Protein AF-A0A933YXY6-F1 (afdb_monomer_lite)

Structure (mmCIF, N/CA/C/O backbone):
data_AF-A0A933YXY6-F1
#
_entry.id   AF-A0A933YXY6-F1
#
loop_
_atom_site.group_PDB
_atom_site.id
_atom_site.type_symbol
_atom_site.label_atom_id
_atom_site.label_alt_id
_atom_site.label_comp_id
_atom_site.label_asym_id
_atom_site.label_entity_id
_atom_site.label_seq_id
_atom_site.pdbx_PDB_ins_code
_atom_site.Cartn_x
_atom_site.Cartn_y
_atom_site.Cartn_z
_atom_site.occupancy
_atom_site.B_iso_or_equiv
_atom_site.auth_seq_id
_atom_site.auth_comp_id
_atom_site.auth_asym_id
_atom_site.auth_atom_id
_atom_site.pdbx_PDB_model_num
ATOM 1 N N . MET A 1 1 ? 35.332 53.163 57.239 1.00 40.78 1 MET A N 1
ATOM 2 C CA . MET A 1 1 ? 33.990 53.492 57.761 1.00 40.78 1 MET A CA 1
ATOM 3 C C . MET A 1 1 ? 33.284 52.178 58.038 1.00 40.78 1 MET A C 1
ATOM 5 O O . MET A 1 1 ? 33.107 51.403 57.110 1.00 40.78 1 MET A O 1
ATOM 9 N N . ALA A 1 2 ? 33.041 51.879 59.313 1.00 44.25 2 ALA A N 1
AT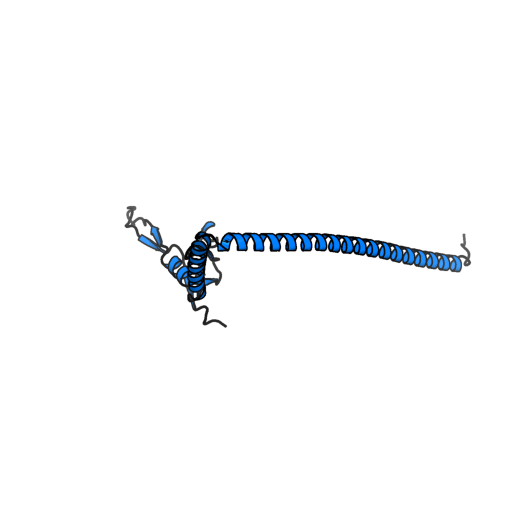OM 10 C CA . ALA A 1 2 ? 32.428 50.635 59.765 1.00 44.25 2 ALA A CA 1
ATOM 11 C C . ALA A 1 2 ? 30.901 50.745 59.665 1.00 44.25 2 ALA A C 1
ATOM 13 O O . ALA A 1 2 ? 30.329 51.664 60.248 1.00 44.25 2 ALA A O 1
ATOM 14 N N . THR A 1 3 ? 30.251 49.829 58.950 1.00 50.84 3 THR A N 1
ATOM 15 C CA . THR A 1 3 ? 28.818 49.571 59.126 1.00 50.84 3 THR A CA 1
ATOM 16 C C . THR A 1 3 ? 28.662 48.637 60.327 1.00 50.84 3 THR A C 1
ATOM 18 O O . THR A 1 3 ? 29.323 47.603 60.434 1.00 50.84 3 THR A O 1
ATOM 21 N N . THR A 1 4 ? 27.892 49.078 61.314 1.00 52.47 4 THR A N 1
ATOM 22 C CA . THR A 1 4 ? 27.710 48.434 62.618 1.00 52.47 4 THR A CA 1
ATOM 23 C C . THR A 1 4 ? 26.950 47.099 62.510 1.00 52.47 4 THR A C 1
ATOM 25 O O . THR A 1 4 ? 26.169 46.907 61.584 1.00 52.47 4 THR A O 1
ATOM 28 N N . PRO A 1 5 ? 27.107 46.159 63.467 1.00 49.66 5 PRO A N 1
ATOM 29 C CA . PRO A 1 5 ? 26.574 44.788 63.375 1.00 49.66 5 PRO A CA 1
ATOM 30 C C . PRO A 1 5 ? 25.047 44.656 63.543 1.00 49.66 5 PRO A C 1
ATOM 32 O O . PRO A 1 5 ? 24.549 43.535 63.651 1.00 49.66 5 PRO A O 1
ATOM 35 N N . ASN A 1 6 ? 24.313 45.772 63.611 1.00 53.06 6 ASN A N 1
ATOM 36 C CA . ASN A 1 6 ? 22.917 45.811 64.057 1.00 53.06 6 ASN A CA 1
ATOM 37 C C . ASN A 1 6 ? 21.881 45.624 62.928 1.00 53.06 6 ASN A C 1
ATOM 39 O O . ASN A 1 6 ? 20.694 45.534 63.213 1.00 53.06 6 ASN A O 1
ATOM 43 N N . ASP A 1 7 ? 22.316 45.505 61.668 1.00 54.44 7 ASP A N 1
ATOM 44 C CA . ASP A 1 7 ? 21.424 45.351 60.502 1.00 54.44 7 ASP A CA 1
ATOM 45 C C . ASP A 1 7 ? 21.098 43.887 60.148 1.00 54.44 7 ASP A C 1
ATOM 47 O O . ASP A 1 7 ? 20.267 43.611 59.282 1.00 54.44 7 ASP A O 1
ATOM 51 N N . LYS A 1 8 ? 21.729 42.913 60.820 1.00 55.12 8 LYS A N 1
ATOM 52 C CA . LYS A 1 8 ? 21.506 41.481 60.553 1.00 55.12 8 LYS A CA 1
ATOM 53 C C . LYS A 1 8 ? 20.065 40.998 60.798 1.00 55.12 8 LYS A C 1
ATOM 55 O O . LYS A 1 8 ? 19.572 40.274 59.937 1.00 55.12 8 LYS A O 1
ATOM 60 N N . PRO A 1 9 ? 19.366 41.349 61.897 1.00 59.03 9 PRO A N 1
ATOM 61 C CA . PRO A 1 9 ? 17.992 40.881 62.099 1.00 59.03 9 PRO A CA 1
ATOM 62 C C . PRO A 1 9 ? 17.002 41.522 61.112 1.00 59.03 9 PRO A C 1
ATOM 64 O O . PRO A 1 9 ? 16.143 40.820 60.588 1.00 59.03 9 PRO A O 1
ATOM 67 N N . ALA A 1 10 ? 17.184 42.803 60.765 1.00 61.41 10 ALA A N 1
ATOM 68 C CA . ALA A 1 10 ? 16.344 43.498 59.785 1.00 61.41 10 ALA A CA 1
ATOM 69 C C . ALA A 1 10 ? 16.493 42.915 58.367 1.00 61.41 10 ALA A C 1
ATOM 71 O O . ALA A 1 10 ? 15.508 42.756 57.649 1.00 61.41 10 ALA A O 1
ATOM 72 N N . ALA A 1 11 ? 17.712 42.530 57.976 1.00 61.03 11 ALA A N 1
ATOM 73 C CA . ALA A 1 11 ? 17.960 41.872 56.694 1.00 61.03 11 ALA A CA 1
ATOM 74 C C . ALA A 1 11 ? 17.335 40.465 56.613 1.00 61.03 11 ALA A C 1
ATOM 76 O O . ALA A 1 11 ? 16.887 40.057 55.544 1.00 61.03 11 ALA A O 1
ATOM 77 N N . ILE A 1 12 ? 17.277 39.730 57.730 1.00 61.75 12 ILE A N 1
ATOM 78 C CA . ILE A 1 12 ? 16.664 38.393 57.791 1.00 61.75 12 ILE A CA 1
ATOM 79 C C . ILE A 1 12 ? 15.132 38.488 57.747 1.00 61.75 12 ILE A C 1
ATOM 81 O O . ILE A 1 12 ? 14.504 37.719 57.021 1.00 61.75 12 ILE A O 1
ATOM 85 N N . GLU A 1 13 ? 14.521 39.442 58.455 1.00 62.59 13 GLU A N 1
ATOM 86 C CA . GLU A 1 13 ? 13.071 39.675 58.367 1.00 62.59 13 GLU A CA 1
ATOM 87 C C . GLU A 1 13 ? 12.648 40.185 56.985 1.00 62.59 13 GLU A C 1
ATOM 89 O O . GLU A 1 13 ? 11.660 39.700 56.436 1.00 62.59 13 GLU A O 1
ATOM 94 N N . ALA A 1 14 ? 13.427 41.080 56.371 1.00 63.00 14 ALA A N 1
ATOM 95 C CA . ALA A 1 14 ? 13.179 41.534 55.004 1.00 63.00 14 ALA A CA 1
ATOM 96 C C . ALA A 1 14 ? 13.317 40.392 53.982 1.00 63.00 14 ALA A C 1
ATOM 98 O O . ALA A 1 14 ? 12.508 40.291 53.062 1.00 63.00 14 ALA A O 1
ATOM 99 N N . ALA A 1 15 ? 14.298 39.500 54.159 1.00 63.12 15 ALA A N 1
ATOM 100 C CA . ALA A 1 15 ? 14.447 38.316 53.318 1.00 63.12 15 ALA A CA 1
ATOM 101 C C . ALA A 1 15 ? 13.269 37.343 53.483 1.00 63.12 15 ALA A C 1
ATOM 103 O O . ALA A 1 15 ? 12.778 36.818 52.487 1.00 63.12 15 ALA A O 1
ATOM 104 N N . LYS A 1 16 ? 12.773 37.149 54.711 1.00 66.44 16 LYS A N 1
ATOM 105 C CA . LYS A 1 16 ? 11.610 36.298 54.991 1.00 66.44 16 LYS A CA 1
ATOM 106 C C . LYS A 1 16 ? 10.315 36.873 54.404 1.00 66.44 16 LYS A C 1
ATOM 108 O O . LYS A 1 16 ? 9.577 36.152 53.737 1.00 66.44 16 LYS A O 1
ATOM 113 N N . ALA A 1 17 ? 10.081 38.175 54.567 1.00 66.94 17 ALA A N 1
ATOM 114 C CA . ALA A 1 17 ? 8.944 38.865 53.961 1.00 66.94 17 ALA A CA 1
ATOM 115 C C . ALA A 1 17 ? 9.006 38.828 52.424 1.00 66.94 17 ALA A C 1
ATOM 117 O O . ALA A 1 17 ? 7.987 38.629 51.768 1.00 66.94 17 ALA A O 1
ATOM 118 N N . ALA A 1 18 ? 10.202 38.949 51.839 1.00 63.31 18 ALA A N 1
ATOM 119 C CA . ALA A 1 18 ? 10.393 38.809 50.398 1.00 63.31 18 ALA A CA 1
ATOM 120 C C . ALA A 1 18 ? 10.121 37.376 49.908 1.00 63.31 18 ALA A C 1
ATOM 122 O O . ALA A 1 18 ? 9.542 37.206 48.837 1.00 63.31 18 ALA A O 1
ATOM 123 N N . THR A 1 19 ? 10.487 36.344 50.678 1.00 64.56 19 THR A N 1
ATOM 124 C CA . THR A 1 19 ? 10.154 34.952 50.335 1.00 64.56 19 THR A CA 1
ATOM 125 C C . THR A 1 19 ? 8.666 34.650 50.481 1.00 64.56 19 THR A C 1
ATOM 127 O O . THR A 1 19 ? 8.108 34.022 49.590 1.00 64.56 19 THR A O 1
ATOM 130 N N . GLU A 1 20 ? 8.001 35.148 51.525 1.00 68.12 20 GLU A N 1
ATOM 131 C CA . GLU A 1 20 ? 6.554 34.974 51.716 1.00 68.12 20 GLU A CA 1
ATOM 132 C C . GLU A 1 20 ? 5.754 35.720 50.639 1.00 68.12 20 GLU A C 1
ATOM 134 O O . GLU A 1 20 ? 4.810 35.167 50.082 1.00 68.12 20 GLU A O 1
ATOM 139 N N . ALA A 1 21 ? 6.176 36.928 50.252 1.00 63.38 21 ALA A N 1
ATOM 140 C CA . ALA A 1 21 ? 5.580 37.657 49.133 1.00 63.38 21 ALA A CA 1
ATOM 141 C C . ALA A 1 21 ? 5.819 36.955 47.783 1.00 63.38 21 ALA A C 1
ATOM 143 O O . ALA A 1 21 ? 4.934 36.938 46.929 1.00 63.38 21 ALA A O 1
ATOM 144 N N . ALA A 1 22 ? 6.990 36.338 47.587 1.00 63.31 22 ALA A N 1
ATOM 145 C CA . ALA A 1 22 ? 7.282 35.553 46.389 1.00 63.31 22 ALA A CA 1
ATOM 146 C C . ALA A 1 22 ? 6.494 34.232 46.340 1.00 63.31 22 ALA A C 1
ATOM 148 O O . ALA A 1 22 ? 6.132 33.779 45.255 1.00 63.31 22 ALA A O 1
ATOM 1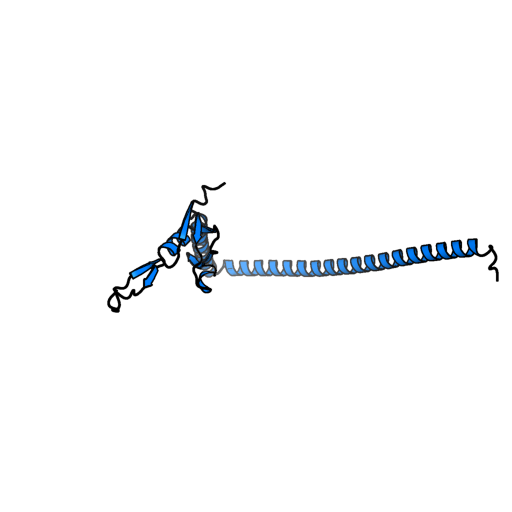49 N N . GLU A 1 23 ? 6.222 33.599 47.483 1.00 65.88 23 GLU A N 1
ATOM 150 C CA . GLU A 1 23 ? 5.351 32.424 47.564 1.00 65.88 23 GLU A CA 1
ATOM 151 C C . GLU A 1 23 ? 3.878 32.793 47.365 1.00 65.88 23 GLU A C 1
ATOM 153 O O . GLU A 1 23 ? 3.207 32.110 46.594 1.00 65.88 23 GLU A O 1
ATOM 158 N N . ALA A 1 24 ? 3.413 33.908 47.939 1.00 66.75 24 ALA A N 1
ATOM 159 C CA . ALA A 1 24 ? 2.074 34.452 47.709 1.00 66.75 24 ALA A CA 1
ATOM 160 C C . ALA A 1 24 ? 1.837 34.779 46.221 1.00 66.75 24 ALA A C 1
ATOM 162 O O . ALA A 1 24 ? 0.832 34.370 45.641 1.00 66.75 24 ALA A O 1
ATOM 163 N N . ALA A 1 25 ? 2.813 35.408 45.559 1.00 67.00 25 ALA A N 1
ATOM 164 C CA . ALA A 1 25 ? 2.744 35.683 44.124 1.00 67.00 25 ALA A CA 1
ATOM 165 C C . ALA A 1 25 ? 2.681 34.393 43.283 1.00 67.00 25 ALA A C 1
ATOM 167 O O . ALA A 1 25 ? 1.888 34.296 42.349 1.00 67.00 25 ALA A O 1
ATOM 168 N N . LYS A 1 26 ? 3.455 33.360 43.645 1.00 73.50 26 LYS A N 1
ATOM 169 C CA . LYS A 1 26 ? 3.393 32.047 42.976 1.00 73.50 26 LYS A CA 1
ATOM 170 C C . LYS A 1 26 ? 2.059 31.337 43.204 1.00 73.50 26 LYS A C 1
ATOM 172 O O . LYS A 1 26 ? 1.600 30.615 42.316 1.00 73.50 26 LYS A O 1
ATOM 177 N N . THR A 1 27 ? 1.441 31.492 44.376 1.00 69.00 27 THR A N 1
ATOM 178 C CA . THR A 1 27 ? 0.104 30.944 44.633 1.00 69.00 27 THR A CA 1
ATOM 179 C C . THR A 1 27 ? -0.971 31.682 43.846 1.00 69.00 27 THR A C 1
ATOM 181 O O . THR A 1 27 ? -1.823 31.015 43.264 1.00 69.00 27 THR A O 1
ATOM 184 N N . ASP A 1 28 ? -0.885 33.005 43.723 1.00 74.19 28 ASP A N 1
ATOM 185 C CA . ASP A 1 28 ? -1.837 33.808 42.947 1.00 74.19 28 ASP A CA 1
ATOM 186 C C . ASP A 1 28 ? -1.746 33.501 41.445 1.00 74.19 28 ASP A C 1
ATOM 188 O O . ASP A 1 28 ? -2.764 33.281 40.786 1.00 74.19 28 ASP A O 1
ATOM 192 N N . GLU A 1 29 ? -0.531 33.358 40.906 1.00 77.31 29 GLU A N 1
ATOM 193 C CA . GLU A 1 29 ? -0.316 32.904 39.525 1.00 77.31 29 GLU A CA 1
ATOM 194 C C . GLU A 1 29 ? -0.900 31.503 39.282 1.00 77.31 29 GLU A C 1
ATOM 196 O O . GLU A 1 29 ? -1.472 31.221 38.222 1.00 77.31 29 GLU A O 1
ATOM 201 N N . ARG A 1 30 ? -0.794 30.608 40.271 1.00 77.31 30 ARG A N 1
ATOM 202 C CA . ARG A 1 30 ? -1.351 29.255 40.183 1.00 77.31 30 ARG A CA 1
ATOM 203 C C . ARG A 1 30 ? -2.878 29.254 40.241 1.00 77.31 30 ARG A C 1
ATOM 205 O O . ARG A 1 30 ? -3.488 28.470 39.515 1.00 77.31 30 ARG A O 1
ATOM 212 N N . ILE A 1 31 ? -3.487 30.119 41.052 1.00 82.94 31 ILE A N 1
ATOM 213 C CA . ILE A 1 31 ? -4.945 30.297 41.112 1.00 82.94 31 ILE A CA 1
ATOM 214 C C . ILE A 1 31 ? -5.456 30.823 39.768 1.00 82.94 31 ILE A C 1
ATOM 216 O O . ILE A 1 31 ? -6.333 30.197 39.175 1.00 82.94 31 ILE A O 1
ATOM 220 N N . ALA A 1 32 ? -4.827 31.862 39.213 1.00 82.00 32 ALA A N 1
ATOM 221 C CA . ALA A 1 32 ? -5.196 32.408 37.907 1.00 82.00 32 ALA A CA 1
ATOM 222 C C . ALA A 1 32 ? -5.091 31.363 36.778 1.00 82.00 32 ALA A C 1
ATOM 224 O O . ALA A 1 32 ? -5.953 31.283 35.900 1.00 82.00 32 ALA A O 1
ATOM 225 N N . MET A 1 33 ? -4.062 30.506 36.803 1.00 76.56 33 MET A N 1
ATOM 226 C CA . MET A 1 33 ? -3.929 29.421 35.825 1.00 76.56 33 MET A CA 1
ATOM 227 C C . MET A 1 33 ? -5.022 28.350 35.983 1.00 76.56 33 MET A C 1
ATOM 229 O O . MET A 1 33 ? -5.478 27.792 34.982 1.00 76.56 33 MET A O 1
ATOM 233 N N . LEU A 1 34 ? -5.442 28.038 37.211 1.00 76.94 34 LEU A N 1
ATOM 234 C CA . LEU A 1 34 ? -6.515 27.073 37.464 1.00 76.94 34 LEU A CA 1
ATOM 235 C C . LEU A 1 34 ? -7.882 27.615 37.039 1.00 76.94 34 LEU A C 1
ATOM 237 O O . LEU A 1 34 ? -8.639 26.881 36.407 1.00 76.94 34 LEU A O 1
ATOM 241 N N . GLU A 1 35 ? -8.171 28.888 37.300 1.00 85.75 35 GLU A N 1
ATOM 242 C CA . GLU A 1 35 ? -9.404 29.544 36.847 1.00 85.75 35 GLU A CA 1
ATOM 243 C C . GLU A 1 35 ? -9.502 29.567 35.321 1.00 85.75 35 GLU A C 1
ATOM 245 O O . GLU A 1 35 ? -10.542 29.213 34.762 1.00 85.75 35 GLU A O 1
ATOM 250 N N . LYS A 1 36 ? -8.394 29.878 34.635 1.00 84.56 36 LYS A N 1
ATOM 251 C CA . LYS A 1 36 ? -8.332 29.823 33.171 1.00 84.56 36 LYS A CA 1
ATOM 252 C C . LYS A 1 36 ? -8.622 28.415 32.638 1.00 84.56 36 LYS A C 1
ATOM 254 O O . LYS A 1 36 ? -9.421 28.262 31.719 1.00 84.56 36 LYS A O 1
ATOM 259 N N . LYS A 1 37 ? -8.026 27.376 33.234 1.00 79.25 37 LYS A N 1
ATOM 260 C CA . LYS A 1 37 ? -8.302 25.980 32.848 1.00 79.25 37 LYS A CA 1
ATOM 261 C C . LYS A 1 37 ? -9.757 25.579 33.088 1.00 79.25 37 LYS A C 1
ATOM 263 O O . LYS A 1 37 ? -10.307 24.801 32.316 1.00 79.25 37 LYS A O 1
ATOM 268 N N . LEU A 1 38 ? -10.378 26.096 34.145 1.00 77.19 38 LEU A N 1
ATOM 269 C CA . LEU A 1 38 ? -11.779 25.826 34.464 1.00 77.19 38 LEU A CA 1
ATOM 270 C C . LEU A 1 38 ? -12.714 26.504 33.448 1.00 77.19 38 LEU A C 1
ATOM 272 O O . LEU A 1 38 ? -13.666 25.883 32.984 1.00 77.19 38 LEU A O 1
ATOM 276 N N . GLN A 1 39 ? -12.397 27.730 33.021 1.00 80.06 39 GLN A N 1
ATOM 277 C CA . GLN A 1 39 ? -13.106 28.402 31.925 1.00 80.06 39 GLN A CA 1
ATOM 278 C C . GLN A 1 39 ? -12.982 27.642 30.597 1.00 80.06 39 GLN A C 1
ATOM 280 O O . GLN A 1 39 ? -13.986 27.442 29.917 1.00 80.06 39 GLN A O 1
ATOM 285 N N . GLU A 1 40 ? -11.782 27.172 30.247 1.00 77.75 40 GLU A N 1
ATOM 286 C CA . GLU A 1 40 ? -11.557 26.366 29.038 1.00 77.75 40 GLU A CA 1
ATOM 287 C C . GLU A 1 40 ? -12.326 25.032 29.083 1.00 77.75 40 GLU A C 1
ATOM 289 O O . GLU A 1 40 ? -12.912 24.624 28.080 1.00 77.75 40 GLU A O 1
ATOM 294 N N . ALA A 1 41 ? -12.391 24.376 30.246 1.00 69.88 41 ALA A N 1
ATOM 295 C CA . ALA A 1 41 ? -13.157 23.144 30.428 1.00 69.88 41 ALA A CA 1
ATOM 296 C C . ALA A 1 41 ? -14.674 23.361 30.288 1.00 69.88 41 ALA A C 1
ATOM 298 O O . ALA A 1 41 ? -15.347 22.551 29.651 1.00 69.88 41 ALA A O 1
ATOM 299 N N . ASN A 1 42 ? -15.208 24.461 30.829 1.00 71.50 42 ASN A N 1
ATOM 300 C CA . ASN A 1 42 ? -16.626 24.805 30.689 1.00 71.50 42 ASN A CA 1
ATOM 301 C C . ASN A 1 42 ? -16.992 25.123 29.233 1.00 71.50 42 ASN A C 1
ATOM 303 O O . ASN A 1 42 ? -17.985 24.605 28.732 1.00 71.50 42 ASN A O 1
ATOM 307 N N . ALA A 1 43 ? -16.151 25.878 28.521 1.00 74.44 43 ALA A N 1
ATOM 308 C CA . ALA A 1 43 ? -16.350 26.127 27.093 1.00 74.44 43 ALA A CA 1
ATOM 309 C C . ALA A 1 43 ? -16.305 24.826 26.265 1.00 74.44 43 ALA A C 1
ATOM 311 O O . ALA A 1 43 ? -17.057 24.667 25.304 1.00 74.44 43 ALA A O 1
ATOM 312 N N . GLY A 1 44 ? -15.453 23.869 26.653 1.00 72.62 44 GLY A N 1
ATOM 313 C CA . GLY A 1 44 ? -15.419 22.533 26.053 1.00 72.62 44 GLY A CA 1
ATOM 314 C C . GLY A 1 44 ? -16.692 21.715 26.304 1.00 72.62 44 GLY A C 1
ATOM 315 O O . GLY A 1 44 ? -17.143 21.005 25.407 1.00 72.62 44 GLY A O 1
ATOM 316 N N . LEU A 1 45 ? -17.294 21.833 27.491 1.00 69.50 45 LEU A N 1
ATOM 317 C CA . LEU A 1 45 ? -18.572 21.197 27.835 1.00 69.50 45 LEU A CA 1
ATOM 318 C C . LEU A 1 45 ? -19.741 21.773 27.026 1.00 69.50 45 LEU A C 1
ATOM 320 O O . LEU A 1 45 ? -20.552 20.999 26.519 1.00 69.50 45 LEU A O 1
ATOM 324 N N . ASP A 1 46 ? -19.791 23.093 26.839 1.00 76.75 46 ASP A N 1
ATOM 325 C CA . ASP A 1 46 ? -20.816 23.743 26.011 1.00 76.75 46 ASP A CA 1
ATOM 326 C C . ASP A 1 46 ? -20.705 23.301 24.542 1.00 76.75 46 ASP A C 1
ATOM 328 O O . ASP A 1 46 ? -21.693 22.883 23.934 1.00 76.75 46 ASP A O 1
ATOM 332 N N . ALA A 1 47 ? -19.483 23.267 23.996 1.00 74.38 47 ALA A N 1
ATOM 333 C CA . ALA A 1 47 ? -19.227 22.762 22.646 1.00 74.38 47 ALA A CA 1
ATOM 334 C C . ALA A 1 47 ? -19.605 21.276 22.486 1.00 74.38 47 ALA A C 1
ATOM 336 O O . ALA A 1 47 ? -20.061 20.852 21.422 1.00 74.38 47 ALA A O 1
ATOM 337 N N . MET A 1 48 ? -19.441 20.473 23.542 1.00 75.88 48 MET A N 1
ATOM 338 C CA . MET A 1 48 ? -19.859 19.071 23.553 1.00 75.88 48 MET A CA 1
ATOM 339 C C . MET A 1 48 ? -21.388 18.929 23.588 1.00 75.88 48 MET A C 1
ATOM 341 O O . MET A 1 48 ? -21.925 18.041 22.926 1.00 75.88 48 MET A O 1
ATOM 345 N N . GLY A 1 49 ? -22.090 19.821 24.292 1.00 79.88 49 GLY A N 1
ATOM 346 C CA . GLY A 1 49 ? -23.552 19.906 24.270 1.00 79.88 49 GLY A CA 1
ATOM 347 C C . GLY A 1 49 ? -24.098 20.234 22.878 1.00 79.88 49 GLY A C 1
ATOM 348 O O . GLY A 1 49 ? -25.007 19.554 22.393 1.00 79.88 49 GLY A O 1
ATOM 349 N N . ASP A 1 50 ? -23.489 21.202 22.190 1.00 80.25 50 ASP A N 1
ATOM 350 C CA . ASP A 1 50 ? -23.841 21.550 20.809 1.00 80.25 50 ASP A CA 1
ATOM 351 C C . ASP A 1 50 ? -23.570 20.393 19.838 1.00 80.25 50 ASP A C 1
ATOM 353 O O . ASP A 1 50 ? -24.405 20.082 18.983 1.00 80.25 50 ASP A O 1
ATOM 357 N N . LEU A 1 51 ? -22.444 19.692 19.999 1.00 77.69 51 LEU A N 1
ATOM 358 C CA . LEU A 1 51 ? -22.119 18.512 19.197 1.00 77.69 51 LEU A CA 1
ATOM 359 C C . LEU A 1 51 ? -23.124 17.373 19.427 1.00 77.69 51 LEU A C 1
ATOM 361 O O . LEU A 1 51 ? -23.550 16.712 18.478 1.00 77.69 51 LEU A O 1
ATOM 365 N N . GLN A 1 52 ? -23.545 17.154 20.675 1.00 80.31 52 GLN A N 1
ATOM 366 C CA . GLN A 1 52 ? -24.539 16.138 21.015 1.00 80.31 52 GLN A CA 1
ATOM 367 C C . GLN A 1 52 ? -25.910 16.458 20.403 1.00 80.31 52 GLN A C 1
ATOM 369 O O . GLN A 1 52 ? -26.590 15.551 19.915 1.00 80.31 52 GLN A O 1
ATOM 374 N N . ARG A 1 53 ? -26.290 17.740 20.352 1.00 85.75 53 ARG A N 1
ATOM 375 C CA . ARG A 1 53 ? -27.506 18.199 19.671 1.00 85.75 53 ARG A CA 1
ATOM 376 C C . ARG A 1 53 ? -27.432 17.985 18.158 1.00 85.75 53 ARG A C 1
ATOM 378 O O . ARG A 1 53 ? -28.369 17.440 17.582 1.00 85.75 53 ARG A O 1
ATOM 385 N N . GLN A 1 54 ? -26.307 18.323 17.526 1.00 83.88 54 GLN A N 1
ATOM 386 C CA . GLN A 1 54 ? -26.093 18.058 16.097 1.00 83.88 54 GLN A CA 1
ATOM 387 C C . GLN A 1 54 ? -26.170 16.561 15.772 1.00 83.88 54 GLN A C 1
ATOM 389 O O . GLN A 1 54 ? -26.721 16.174 14.741 1.00 83.88 54 GLN A O 1
ATOM 394 N N . PHE A 1 55 ? -25.656 15.705 16.658 1.00 80.38 55 PHE A N 1
ATOM 395 C CA . PHE A 1 55 ? -25.723 14.258 16.482 1.00 80.38 55 PHE A CA 1
ATOM 396 C C . PHE A 1 55 ? -27.162 13.727 16.569 1.00 80.38 55 PHE A C 1
ATOM 398 O O . PHE A 1 55 ? -27.544 12.882 15.762 1.00 80.38 55 PHE A O 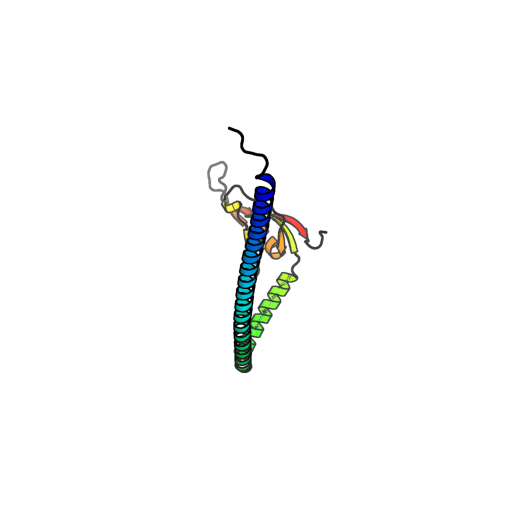1
ATOM 405 N N . GLN A 1 56 ? -27.980 14.252 17.489 1.00 82.25 56 GLN A N 1
ATOM 406 C CA . GLN A 1 56 ? -29.406 13.910 17.570 1.00 82.25 56 GLN A CA 1
ATOM 407 C C . GLN A 1 56 ? -30.174 14.344 16.313 1.00 82.25 56 GLN A C 1
ATOM 409 O O . GLN A 1 56 ? -30.911 13.539 15.747 1.00 82.25 56 GLN A O 1
ATOM 414 N N . GLU A 1 57 ? -29.943 15.563 15.817 1.00 83.19 57 GLU A N 1
ATOM 415 C CA . GLU A 1 57 ? -30.569 16.055 14.580 1.00 83.19 57 GLU A CA 1
ATOM 416 C C . GLU A 1 57 ? -30.153 15.229 13.347 1.00 83.19 57 GLU A C 1
ATOM 418 O O . GLU A 1 57 ? -30.962 14.970 12.454 1.00 83.19 57 GLU A O 1
ATOM 423 N N . LEU A 1 58 ? -28.898 14.770 13.288 1.00 79.06 58 LEU A N 1
ATOM 424 C CA . LEU A 1 58 ? -28.423 13.859 12.243 1.00 79.06 58 LEU A CA 1
ATOM 425 C C . LEU A 1 58 ? -29.088 12.482 12.328 1.00 79.06 58 LEU A C 1
ATOM 427 O O . LEU A 1 58 ? -29.465 11.932 11.295 1.00 79.06 58 LEU A O 1
ATOM 431 N N . GLN A 1 59 ? -29.257 11.929 13.531 1.00 81.88 59 GLN A N 1
ATOM 432 C CA . GLN A 1 59 ? -29.951 10.653 13.718 1.00 81.88 59 GLN A CA 1
ATOM 433 C C . GLN A 1 59 ? -31.416 10.724 13.279 1.00 81.88 59 GLN A C 1
ATOM 435 O O . GLN A 1 59 ? -31.899 9.793 12.634 1.00 81.88 59 GLN A O 1
ATOM 440 N N . GLU A 1 60 ? -32.108 11.826 13.572 1.00 82.31 60 GLU A N 1
ATOM 441 C CA . GLU A 1 60 ? -33.490 12.044 13.136 1.00 82.31 60 GLU A CA 1
ATOM 442 C C . GLU A 1 60 ? -33.581 12.143 11.604 1.00 82.31 60 GLU A C 1
ATOM 444 O O . GLU A 1 60 ? -34.369 11.427 10.990 1.00 82.31 60 GLU A O 1
ATOM 449 N N . LYS A 1 61 ? -32.669 12.883 10.957 1.00 79.12 61 LYS A N 1
ATOM 450 C CA . LYS A 1 61 ? -32.579 12.944 9.485 1.00 79.12 61 LYS A CA 1
ATOM 451 C C . LYS A 1 61 ? -32.265 11.598 8.832 1.00 79.12 61 LYS A C 1
ATOM 453 O O . LYS A 1 61 ? -32.806 11.301 7.770 1.00 79.12 61 LYS A O 1
ATOM 458 N N . ILE A 1 62 ? -31.391 10.784 9.431 1.00 73.62 62 ILE A N 1
ATOM 459 C CA . ILE A 1 62 ? -31.095 9.430 8.935 1.00 73.62 62 ILE A CA 1
ATOM 460 C C . ILE A 1 62 ? -32.346 8.557 9.027 1.00 73.62 62 ILE A C 1
ATOM 462 O O . ILE A 1 62 ? -32.658 7.840 8.077 1.00 73.62 62 ILE A O 1
ATOM 466 N N . LYS A 1 63 ? -33.081 8.635 10.139 1.00 76.69 63 LYS A N 1
ATOM 467 C CA . LYS A 1 63 ? -34.321 7.882 10.336 1.00 76.69 63 LYS A CA 1
ATOM 468 C C . LYS A 1 63 ? -35.397 8.292 9.328 1.00 76.69 63 LYS A C 1
ATOM 470 O O . LYS A 1 63 ? -36.021 7.417 8.729 1.00 76.69 63 LYS A O 1
ATOM 475 N N . ASP A 1 64 ? -35.552 9.589 9.076 1.00 73.94 64 ASP A N 1
ATOM 476 C CA . ASP A 1 64 ? -36.462 10.100 8.050 1.00 73.94 64 ASP A CA 1
ATOM 477 C C . ASP A 1 64 ? -36.044 9.620 6.654 1.00 73.94 64 ASP A C 1
ATOM 479 O O . ASP A 1 64 ? -36.868 9.109 5.898 1.00 73.94 64 ASP A O 1
ATOM 483 N N . MET A 1 65 ? -34.752 9.668 6.327 1.00 63.66 65 MET A N 1
ATOM 484 C CA . MET A 1 65 ? -34.236 9.198 5.038 1.00 63.66 65 MET A CA 1
ATOM 485 C C . MET A 1 65 ? -34.410 7.683 4.837 1.00 63.66 65 MET A C 1
ATOM 487 O O . MET A 1 65 ? -34.766 7.251 3.743 1.00 63.66 65 MET A O 1
ATOM 491 N N . GLN A 1 66 ? -34.232 6.874 5.885 1.00 64.50 66 GLN A N 1
ATOM 492 C CA . GLN A 1 66 ? -34.502 5.429 5.859 1.00 64.50 66 GLN A CA 1
ATOM 493 C C . GLN A 1 66 ? -35.997 5.117 5.719 1.00 64.50 66 GLN A C 1
ATOM 495 O O . GLN A 1 66 ? -36.371 4.138 5.075 1.00 64.50 66 GLN A O 1
ATOM 500 N N . SER A 1 67 ? -36.866 5.957 6.285 1.00 62.31 67 SER A N 1
ATOM 501 C CA . SER A 1 67 ? -38.315 5.818 6.115 1.00 62.31 67 SER A CA 1
ATOM 502 C C . SER A 1 67 ? -38.763 6.146 4.683 1.00 62.31 67 SER A C 1
ATOM 504 O O . SER A 1 67 ? -39.681 5.515 4.165 1.00 62.31 67 SER A O 1
ATOM 506 N N . ILE A 1 68 ? -38.059 7.066 4.012 1.00 58.41 68 ILE A N 1
ATOM 507 C CA . ILE A 1 68 ? -38.284 7.429 2.607 1.00 58.41 68 ILE A CA 1
ATOM 508 C C . ILE A 1 68 ? -37.731 6.348 1.657 1.00 58.41 68 ILE A C 1
ATOM 510 O O . ILE A 1 68 ? -38.327 6.092 0.611 1.00 58.41 68 ILE A O 1
ATOM 514 N N . SER A 1 69 ? -36.631 5.670 2.007 1.00 49.88 69 SER A N 1
ATOM 515 C CA . SER A 1 69 ? -36.027 4.629 1.158 1.00 49.88 69 SER A CA 1
ATOM 516 C C . SER A 1 69 ? -36.716 3.262 1.234 1.00 49.88 69 SER A C 1
ATOM 518 O O . SER A 1 69 ? -36.517 2.440 0.342 1.00 49.88 69 SER A O 1
ATOM 520 N N . ALA A 1 70 ? -37.585 3.025 2.222 1.00 49.66 70 ALA A N 1
ATOM 521 C CA . ALA A 1 70 ? -38.368 1.791 2.341 1.00 49.66 70 ALA A CA 1
ATOM 522 C C . ALA A 1 70 ? -39.464 1.620 1.260 1.00 49.66 70 ALA A C 1
ATOM 524 O O . ALA A 1 70 ? -40.137 0.591 1.240 1.00 49.66 70 ALA A O 1
ATOM 525 N N . GLY A 1 71 ? -39.654 2.603 0.367 1.00 51.38 71 GLY A N 1
ATOM 526 C CA . GLY A 1 71 ? -40.699 2.598 -0.667 1.00 51.38 71 GLY A CA 1
ATOM 527 C C . GLY A 1 71 ? -40.227 2.753 -2.117 1.00 51.38 71 GLY A C 1
ATOM 528 O O . GLY A 1 71 ? -41.066 2.987 -2.981 1.00 51.38 71 GLY A O 1
ATOM 529 N N . SER A 1 72 ? -38.927 2.668 -2.413 1.00 49.09 72 SER A N 1
ATOM 530 C CA . SER A 1 72 ? -38.400 2.883 -3.769 1.00 49.09 72 SER A CA 1
ATOM 531 C C . SER A 1 72 ? -37.548 1.703 -4.226 1.00 49.09 72 SER A C 1
ATOM 533 O O . SER A 1 72 ? -36.589 1.337 -3.548 1.00 49.09 72 SER A O 1
ATOM 535 N N . ASP A 1 73 ? -37.857 1.160 -5.407 1.00 54.75 73 ASP A N 1
ATOM 536 C CA . ASP A 1 73 ? -37.135 0.084 -6.111 1.00 54.75 73 ASP A CA 1
ATOM 537 C C . ASP A 1 73 ? -35.616 0.343 -6.277 1.00 54.75 73 ASP A C 1
ATOM 539 O O . ASP A 1 73 ? -34.845 -0.559 -6.595 1.00 54.75 73 ASP A O 1
ATOM 543 N N . ILE A 1 74 ? -35.153 1.563 -5.988 1.00 53.28 74 ILE A N 1
ATOM 544 C CA . ILE A 1 74 ? -33.737 1.949 -5.930 1.00 53.28 74 ILE A CA 1
ATOM 545 C C . ILE A 1 74 ? -33.016 1.303 -4.731 1.00 53.28 74 ILE A C 1
ATOM 547 O O . ILE A 1 74 ? -31.843 0.957 -4.841 1.00 53.28 74 ILE A O 1
ATOM 551 N N . ALA A 1 75 ? -33.690 1.084 -3.594 1.00 52.09 75 ALA A N 1
ATOM 552 C CA . ALA A 1 75 ? -33.075 0.456 -2.419 1.00 52.09 75 ALA A CA 1
ATOM 553 C C . ALA A 1 75 ? -32.729 -1.023 -2.661 1.00 52.09 75 ALA A C 1
ATOM 555 O O . ALA A 1 75 ? -31.729 -1.509 -2.139 1.00 52.09 75 ALA A O 1
ATOM 556 N N . ALA A 1 76 ? -33.518 -1.719 -3.486 1.00 55.03 76 ALA A N 1
ATOM 557 C CA . ALA A 1 76 ? -33.226 -3.088 -3.896 1.00 55.03 76 ALA A CA 1
ATOM 558 C C . ALA A 1 76 ? -32.008 -3.146 -4.832 1.00 55.03 76 ALA A C 1
ATOM 560 O O . ALA A 1 76 ? -31.113 -3.950 -4.597 1.00 55.03 76 ALA A O 1
ATOM 561 N N . ALA A 1 77 ? -31.926 -2.241 -5.815 1.00 55.56 77 ALA A N 1
ATOM 562 C CA . ALA A 1 77 ? -30.788 -2.162 -6.735 1.00 55.56 77 ALA A CA 1
ATOM 563 C C . ALA A 1 77 ? -29.474 -1.793 -6.019 1.00 55.56 77 ALA A C 1
ATOM 565 O O . ALA A 1 77 ? -28.448 -2.424 -6.246 1.00 55.56 77 ALA A O 1
ATOM 566 N N . VAL A 1 78 ? -29.507 -0.829 -5.090 1.00 56.44 78 VAL A N 1
ATOM 567 C CA . VAL A 1 78 ? -28.325 -0.447 -4.295 1.00 56.44 78 VAL A CA 1
ATOM 568 C C . VAL A 1 78 ? -27.924 -1.558 -3.318 1.00 56.44 78 VAL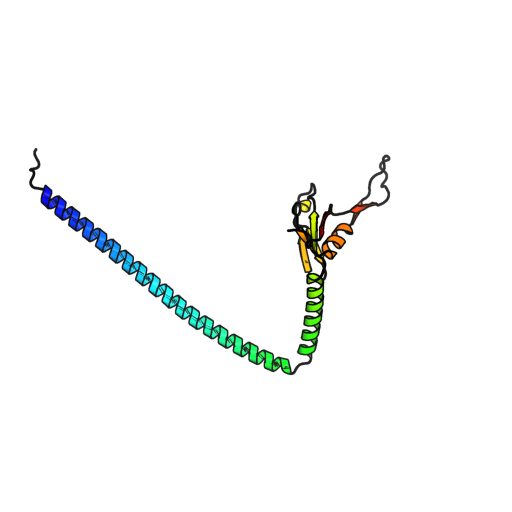 A C 1
ATOM 570 O O . VAL A 1 78 ? -26.738 -1.770 -3.087 1.00 56.44 78 VAL A O 1
ATOM 573 N N . ALA A 1 79 ? -28.883 -2.301 -2.757 1.00 57.94 79 ALA A N 1
ATOM 574 C CA . ALA A 1 79 ? -28.585 -3.458 -1.916 1.00 57.94 79 ALA A CA 1
ATOM 575 C C . ALA A 1 79 ? -27.971 -4.625 -2.707 1.00 57.94 79 ALA A C 1
ATOM 577 O O . ALA A 1 79 ? -27.164 -5.368 -2.148 1.00 57.94 79 ALA A O 1
ATOM 578 N N . GLU A 1 80 ? -28.340 -4.794 -3.978 1.00 60.53 80 GLU A N 1
ATOM 579 C CA . GLU A 1 80 ? -27.773 -5.807 -4.870 1.00 60.53 80 GLU A CA 1
ATOM 580 C C . GLU A 1 80 ? -26.346 -5.432 -5.306 1.00 60.53 80 GLU A C 1
ATOM 582 O O . GLU A 1 80 ? -25.449 -6.267 -5.186 1.00 60.53 80 GLU A O 1
ATOM 587 N N . ASP A 1 81 ? -26.100 -4.162 -5.652 1.00 57.03 81 ASP A N 1
ATOM 588 C CA . ASP A 1 81 ? -24.752 -3.629 -5.916 1.00 57.03 81 ASP A CA 1
ATOM 589 C C . ASP A 1 81 ? -23.844 -3.730 -4.679 1.00 57.03 81 ASP A C 1
ATOM 591 O O . ASP A 1 81 ? -22.724 -4.228 -4.768 1.00 57.03 81 ASP A O 1
ATOM 595 N N . LEU A 1 82 ? -24.336 -3.361 -3.489 1.00 59.84 82 LEU A N 1
ATOM 596 C CA . LEU A 1 82 ? -23.583 -3.506 -2.233 1.00 59.84 82 LEU A CA 1
ATOM 597 C C . LEU A 1 82 ? -23.280 -4.972 -1.896 1.00 59.84 82 LEU A C 1
ATOM 599 O O . LEU A 1 82 ? -22.249 -5.264 -1.290 1.00 59.84 82 LEU A O 1
ATOM 603 N N . LYS A 1 83 ? -24.160 -5.908 -2.272 1.00 66.38 83 LYS A N 1
ATOM 604 C CA . LYS A 1 83 ? -23.912 -7.347 -2.114 1.00 66.38 83 LYS A CA 1
ATOM 605 C C . LYS A 1 83 ? -22.840 -7.842 -3.076 1.00 66.38 83 LYS A C 1
ATOM 607 O O . LYS A 1 83 ? -21.975 -8.599 -2.644 1.00 66.38 83 LYS A O 1
ATOM 612 N N . ALA A 1 84 ? -22.878 -7.404 -4.332 1.00 61.72 84 ALA A N 1
ATOM 613 C CA . ALA A 1 84 ? -21.870 -7.742 -5.328 1.00 61.72 84 ALA A CA 1
ATOM 614 C C . ALA A 1 84 ? -20.493 -7.171 -4.944 1.00 61.72 84 ALA A C 1
ATOM 616 O O . ALA A 1 84 ? -19.497 -7.893 -4.977 1.00 61.72 84 ALA A O 1
ATOM 617 N N . GLU A 1 85 ? -20.430 -5.919 -4.483 1.00 57.06 85 GLU A N 1
ATOM 618 C CA . GLU A 1 85 ? -19.198 -5.320 -3.956 1.00 57.06 85 GLU A CA 1
ATOM 619 C C . GLU A 1 85 ? -18.687 -6.063 -2.711 1.00 57.06 85 GLU A C 1
ATOM 621 O O . GLU A 1 85 ? -17.490 -6.337 -2.604 1.00 57.06 85 GLU A O 1
ATOM 626 N N . ALA A 1 86 ? -19.576 -6.461 -1.794 1.00 59.44 86 ALA A N 1
ATOM 627 C CA . ALA A 1 86 ? -19.204 -7.236 -0.611 1.00 59.44 86 ALA A CA 1
ATOM 628 C C . ALA A 1 86 ? -18.719 -8.658 -0.949 1.00 59.44 86 ALA A C 1
ATOM 630 O O . ALA A 1 86 ? -17.788 -9.141 -0.306 1.00 59.44 86 ALA A O 1
ATOM 631 N N . GLU A 1 87 ? -19.290 -9.327 -1.956 1.00 59.38 87 GLU A N 1
ATOM 632 C CA . GLU A 1 87 ? -18.805 -10.626 -2.446 1.00 59.38 87 GLU A CA 1
ATOM 633 C C . GLU A 1 87 ? -17.430 -10.511 -3.110 1.00 59.38 87 GLU A C 1
ATOM 635 O O . GLU A 1 87 ? -16.550 -11.332 -2.841 1.00 59.38 87 GLU A O 1
ATOM 640 N N . VAL A 1 88 ? -17.194 -9.465 -3.907 1.00 60.00 88 VAL A N 1
ATOM 641 C CA . VAL A 1 88 ? -15.867 -9.180 -4.476 1.00 60.00 88 VAL A CA 1
ATOM 642 C C . VAL A 1 88 ? -14.859 -8.901 -3.359 1.00 60.00 88 VAL A C 1
ATOM 644 O O . VAL A 1 88 ? -13.749 -9.437 -3.379 1.00 60.00 88 VAL A O 1
ATOM 647 N N . MET A 1 89 ? -15.244 -8.136 -2.334 1.00 56.00 89 MET A N 1
ATOM 648 C CA . MET A 1 89 ? -14.383 -7.846 -1.188 1.00 56.00 89 MET A CA 1
ATOM 649 C C . MET A 1 89 ? -14.105 -9.100 -0.344 1.00 56.00 89 MET A C 1
ATOM 651 O O . MET A 1 89 ? -12.970 -9.313 0.081 1.00 56.00 89 MET A O 1
ATOM 655 N N . ALA A 1 90 ? -15.094 -9.978 -0.160 1.00 55.34 90 ALA A N 1
ATOM 656 C CA . ALA A 1 90 ? -14.924 -11.272 0.498 1.00 55.34 90 ALA A CA 1
ATOM 657 C C 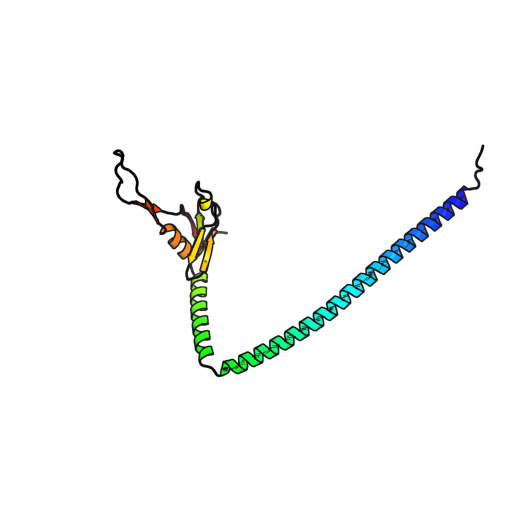. ALA A 1 90 ? -13.992 -12.201 -0.296 1.00 55.34 90 ALA A C 1
ATOM 659 O O . ALA A 1 90 ? -13.173 -12.896 0.308 1.00 55.34 90 ALA A O 1
ATOM 660 N N . HIS A 1 91 ? -14.039 -12.169 -1.631 1.00 53.62 91 HIS A N 1
ATOM 661 C CA . HIS A 1 91 ? -13.079 -12.879 -2.477 1.00 53.62 91 HIS A CA 1
ATOM 662 C C . HIS A 1 91 ? -11.656 -12.329 -2.334 1.00 53.62 91 HIS A C 1
ATOM 664 O O . HIS A 1 91 ? -10.718 -13.106 -2.197 1.00 53.62 91 HIS A O 1
ATOM 670 N N . VAL A 1 92 ? -11.488 -11.008 -2.261 1.00 53.22 92 VAL A N 1
ATOM 671 C CA . VAL A 1 92 ? -10.177 -10.372 -2.033 1.00 53.22 92 VAL A CA 1
ATOM 672 C C . VAL A 1 92 ? -9.634 -10.650 -0.618 1.00 53.22 92 VAL A C 1
ATOM 674 O O . VAL A 1 92 ? -8.419 -10.697 -0.418 1.00 53.22 92 VAL A O 1
ATOM 677 N N . ILE A 1 93 ? -10.506 -10.855 0.376 1.00 54.50 93 ILE A N 1
ATOM 678 C CA . ILE A 1 93 ? -10.120 -11.229 1.749 1.00 54.50 93 ILE A CA 1
ATOM 679 C C . ILE A 1 93 ? -9.754 -12.720 1.849 1.00 54.50 93 ILE A C 1
ATOM 681 O O . ILE A 1 93 ? -8.797 -13.047 2.551 1.00 54.50 93 ILE A O 1
ATOM 685 N N . ASN A 1 94 ? -10.471 -13.604 1.146 1.00 55.31 94 ASN A N 1
ATOM 686 C CA . ASN A 1 94 ? -10.203 -15.049 1.110 1.00 55.31 94 ASN A CA 1
ATOM 687 C C . ASN A 1 94 ? -9.119 -15.464 0.106 1.00 55.31 94 ASN A C 1
ATOM 689 O O . ASN A 1 94 ? -8.683 -16.619 0.121 1.00 55.31 94 ASN A O 1
ATOM 693 N N . ASP A 1 95 ? -8.673 -14.559 -0.762 1.00 63.00 95 ASP A N 1
ATOM 694 C CA . ASP A 1 95 ? -7.568 -14.830 -1.668 1.00 63.00 95 ASP A CA 1
ATOM 695 C C . ASP A 1 95 ? -6.286 -15.070 -0.872 1.00 63.00 95 ASP A C 1
ATOM 697 O O . ASP A 1 95 ? -5.869 -14.262 -0.035 1.00 63.00 95 ASP A O 1
ATOM 701 N N . LYS A 1 96 ? -5.639 -16.206 -1.160 1.00 78.31 96 LYS A N 1
ATOM 702 C CA . LYS A 1 96 ? -4.343 -16.560 -0.581 1.00 78.31 96 LYS A CA 1
ATOM 703 C C . LYS A 1 96 ? -3.398 -15.371 -0.733 1.00 78.31 96 LYS A C 1
ATOM 705 O O . LYS A 1 96 ? -3.158 -14.887 -1.839 1.00 78.31 96 LYS A O 1
ATOM 710 N N . ARG A 1 97 ? -2.885 -14.875 0.389 1.00 86.12 97 ARG A N 1
ATOM 711 C CA . ARG A 1 97 ? -1.898 -13.800 0.394 1.00 86.12 97 ARG A CA 1
ATOM 712 C C . ARG A 1 97 ? -0.512 -14.397 0.253 1.00 86.12 97 ARG A C 1
ATOM 714 O O . ARG A 1 97 ? -0.220 -15.443 0.824 1.00 86.12 97 ARG A O 1
ATOM 721 N N . VAL A 1 98 ? 0.337 -13.711 -0.492 1.00 90.50 98 VAL A N 1
ATOM 722 C CA . VAL A 1 98 ? 1.701 -14.135 -0.792 1.00 90.50 98 VAL A CA 1
ATOM 723 C C . VAL A 1 98 ? 2.675 -13.053 -0.363 1.00 90.50 98 VAL A C 1
ATOM 725 O O . VAL A 1 98 ? 2.388 -11.856 -0.470 1.00 90.50 98 VAL A O 1
ATOM 728 N N . LYS A 1 99 ? 3.831 -13.470 0.144 1.00 93.44 99 LYS A N 1
ATOM 729 C CA . LYS A 1 99 ? 4.925 -12.570 0.488 1.00 93.44 99 LYS A CA 1
ATOM 730 C C . LYS A 1 99 ? 5.817 -12.414 -0.736 1.00 93.44 99 LYS A C 1
ATOM 732 O O . LYS A 1 99 ? 6.322 -13.396 -1.279 1.00 93.44 99 LYS A O 1
ATOM 737 N N . ILE A 1 100 ? 6.003 -11.178 -1.180 1.00 93.94 100 ILE A N 1
ATOM 738 C CA . ILE A 1 100 ? 6.803 -10.861 -2.364 1.00 93.94 100 ILE A CA 1
ATOM 739 C C . ILE A 1 100 ? 7.811 -9.761 -2.063 1.00 93.94 100 ILE A C 1
ATOM 741 O O . ILE A 1 100 ? 7.629 -8.963 -1.141 1.00 93.94 100 ILE A O 1
ATOM 745 N N . ARG A 1 101 ? 8.850 -9.683 -2.891 1.00 94.12 101 ARG A N 1
ATOM 746 C CA . ARG A 1 101 ? 9.775 -8.551 -2.943 1.00 94.12 101 ARG A CA 1
ATOM 747 C C . ARG A 1 101 ? 9.958 -8.118 -4.392 1.00 94.12 101 ARG A C 1
ATOM 749 O O . ARG A 1 101 ? 10.204 -8.952 -5.256 1.00 94.12 101 ARG A O 1
ATOM 756 N N . ILE A 1 102 ? 9.847 -6.817 -4.649 1.00 93.38 102 ILE A N 1
ATOM 757 C CA . ILE A 1 102 ? 10.092 -6.223 -5.970 1.00 93.38 102 ILE A CA 1
ATOM 758 C C . ILE A 1 102 ? 11.391 -5.432 -5.891 1.00 93.38 102 ILE A C 1
ATOM 760 O O . ILE A 1 102 ? 11.482 -4.522 -5.070 1.00 93.38 102 ILE A O 1
ATOM 764 N N . ALA A 1 103 ? 12.377 -5.753 -6.724 1.00 90.75 103 ALA A N 1
ATOM 765 C CA . ALA A 1 103 ? 13.622 -4.988 -6.761 1.00 90.75 103 ALA A CA 1
ATOM 766 C C . ALA A 1 103 ? 13.404 -3.599 -7.389 1.00 90.75 103 ALA A C 1
ATOM 768 O O . ALA A 1 103 ? 12.642 -3.446 -8.355 1.00 90.75 103 ALA A O 1
ATOM 769 N N . SER A 1 104 ? 14.071 -2.576 -6.862 1.00 90.00 104 SER A N 1
ATOM 770 C CA . SER A 1 104 ? 14.200 -1.293 -7.560 1.00 90.00 104 SER A CA 1
ATOM 771 C C . SER A 1 104 ? 15.126 -1.407 -8.761 1.00 90.00 104 SER A C 1
ATOM 773 O O . SER A 1 104 ? 16.107 -2.147 -8.742 1.00 90.00 104 SER A O 1
ATOM 775 N N . GLY A 1 105 ? 14.783 -0.677 -9.819 1.00 83.75 105 GLY A N 1
ATOM 776 C CA . GLY A 1 105 ? 15.652 -0.513 -10.980 1.00 83.75 105 GLY A CA 1
ATOM 777 C C .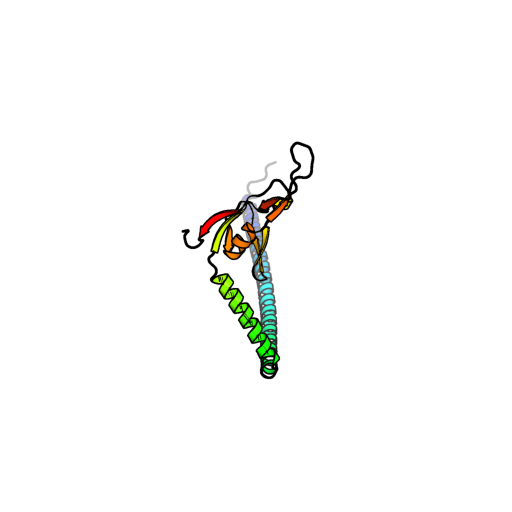 GLY A 1 105 ? 16.554 0.720 -10.852 1.00 83.75 105 GLY A C 1
ATOM 778 O O . GLY A 1 105 ? 16.581 1.390 -9.814 1.00 83.75 105 GLY A O 1
ATOM 779 N N . GLU A 1 106 ? 17.306 1.018 -11.907 1.00 78.62 106 GLU A N 1
ATOM 780 C CA . GLU A 1 106 ? 18.271 2.124 -11.931 1.00 78.62 106 GLU A CA 1
ATOM 781 C C . GLU A 1 106 ? 17.591 3.496 -12.098 1.00 78.62 106 GLU A C 1
ATOM 783 O O . GLU A 1 106 ? 18.130 4.518 -11.663 1.00 78.62 106 GLU A O 1
ATOM 788 N N . GLY A 1 107 ? 16.379 3.540 -12.663 1.00 78.25 107 GLY A N 1
ATOM 789 C CA . GLY A 1 107 ? 15.638 4.778 -12.909 1.00 78.25 107 GLY A CA 1
ATOM 790 C C . GLY A 1 107 ? 14.986 5.387 -11.659 1.00 78.25 107 GLY A C 1
ATOM 791 O O . GLY A 1 107 ? 14.509 4.692 -10.766 1.00 78.25 107 GLY A O 1
ATOM 792 N N . GLU A 1 108 ? 14.854 6.717 -11.609 1.00 76.44 108 GLU A N 1
ATOM 793 C CA . GLU A 1 108 ? 14.162 7.415 -10.507 1.00 76.44 108 GLU A CA 1
ATOM 794 C C . GLU A 1 108 ? 12.675 7.016 -10.394 1.00 76.44 108 GLU A C 1
ATOM 796 O O . GLU A 1 108 ? 12.126 6.886 -9.299 1.00 76.44 108 GLU A O 1
ATOM 801 N N . ALA A 1 109 ? 12.026 6.732 -11.529 1.00 74.50 109 ALA A N 1
ATOM 802 C CA . ALA A 1 109 ? 10.676 6.169 -11.570 1.00 74.50 109 ALA A CA 1
ATOM 803 C C . ALA A 1 109 ? 10.617 4.716 -11.061 1.00 74.50 109 ALA A C 1
ATOM 805 O O . ALA A 1 109 ? 9.583 4.273 -10.565 1.00 74.50 109 ALA A O 1
ATOM 806 N N . GLU A 1 110 ? 11.731 3.989 -11.133 1.00 76.50 110 GLU A N 1
ATOM 807 C CA . GLU A 1 110 ? 11.853 2.584 -10.738 1.00 76.50 110 GLU A CA 1
ATOM 808 C C . GLU A 1 110 ? 12.168 2.409 -9.250 1.00 76.50 110 GLU A C 1
ATOM 810 O O . GLU A 1 110 ? 12.286 1.278 -8.794 1.00 76.50 110 GLU A O 1
ATOM 815 N N . LYS A 1 111 ? 12.251 3.515 -8.498 1.00 82.50 111 LYS A N 1
ATOM 816 C CA . LYS A 1 111 ? 12.318 3.552 -7.026 1.00 82.50 111 LYS A CA 1
ATOM 817 C C . LYS A 1 111 ? 10.952 3.789 -6.378 1.00 82.50 111 LYS A C 1
ATOM 819 O O . LYS A 1 111 ? 10.788 3.597 -5.175 1.00 82.50 111 LYS A O 1
ATOM 824 N N . LYS A 1 112 ? 9.962 4.244 -7.155 1.00 88.69 112 LYS A N 1
ATOM 825 C CA . LYS A 1 112 ? 8.610 4.525 -6.654 1.00 88.69 112 LYS A CA 1
ATOM 826 C C . LYS A 1 112 ? 7.848 3.217 -6.383 1.00 88.69 112 LYS A C 1
ATOM 828 O O . LYS A 1 112 ? 8.116 2.212 -7.053 1.00 88.69 112 LYS A O 1
ATOM 833 N N . PRO A 1 113 ? 6.882 3.223 -5.440 1.00 91.56 113 PRO A N 1
ATOM 834 C CA . PRO A 1 113 ? 5.978 2.095 -5.238 1.00 91.56 113 PRO A CA 1
ATOM 835 C C . PRO A 1 113 ? 5.280 1.704 -6.540 1.00 91.56 113 PRO A C 1
ATOM 837 O O . PRO A 1 113 ? 4.950 2.567 -7.355 1.00 91.56 113 PRO A O 1
ATOM 840 N N . VAL A 1 114 ? 5.051 0.408 -6.730 1.00 91.00 114 VAL A N 1
ATOM 841 C CA . VAL A 1 114 ? 4.383 -0.119 -7.919 1.00 91.00 114 VAL A CA 1
ATOM 842 C C . VAL A 1 114 ? 2.870 -0.072 -7.700 1.00 91.00 114 VAL A C 1
ATOM 844 O O . VAL A 1 114 ? 2.388 -0.741 -6.783 1.00 91.00 114 VAL A O 1
ATOM 847 N N . PRO A 1 115 ? 2.113 0.705 -8.497 1.00 91.81 115 PRO A N 1
ATOM 848 C CA . PRO A 1 115 ? 0.660 0.657 -8.467 1.00 91.81 115 PRO A CA 1
ATOM 849 C C . PRO A 1 115 ? 0.171 -0.587 -9.216 1.00 91.81 115 PRO A C 1
ATOM 851 O O . PRO A 1 115 ? 0.527 -0.799 -10.375 1.00 91.81 115 PRO A O 1
ATOM 854 N N . VAL A 1 116 ? -0.664 -1.392 -8.569 1.00 90.31 116 VAL A N 1
ATOM 855 C CA . VAL A 1 116 ? -1.314 -2.568 -9.157 1.00 90.31 116 VAL A CA 1
ATOM 856 C C . VAL A 1 116 ? -2.814 -2.437 -8.948 1.00 90.31 116 VAL A C 1
ATOM 858 O O . VAL A 1 116 ? -3.269 -2.283 -7.818 1.00 90.31 116 VAL A O 1
ATOM 861 N N . LEU A 1 117 ? -3.587 -2.473 -10.032 1.00 86.56 117 LEU A N 1
ATOM 862 C CA . LEU A 1 117 ? -5.045 -2.466 -9.963 1.00 86.56 117 LEU A CA 1
ATOM 863 C C . LEU A 1 117 ? -5.546 -3.911 -9.918 1.00 86.56 117 LEU A C 1
ATOM 865 O O . LEU A 1 117 ? -5.318 -4.672 -10.854 1.00 86.56 117 LEU A O 1
ATOM 869 N N . VAL A 1 118 ? -6.229 -4.277 -8.840 1.00 82.88 118 VAL A N 1
ATOM 870 C CA . VAL A 1 118 ? -6.784 -5.615 -8.621 1.00 82.88 118 VAL A CA 1
ATOM 871 C C . VAL A 1 118 ? -8.266 -5.461 -8.316 1.00 82.88 118 VAL A C 1
ATOM 873 O O . VAL A 1 118 ? -8.617 -4.823 -7.328 1.00 82.88 118 VAL A O 1
ATOM 876 N N . ASN A 1 119 ? -9.134 -6.012 -9.168 1.00 78.38 119 ASN A N 1
ATOM 877 C CA . ASN A 1 119 ? -10.594 -5.978 -8.994 1.00 78.38 119 ASN A CA 1
ATOM 878 C C . ASN A 1 119 ? -11.144 -4.576 -8.651 1.00 78.38 119 ASN A C 1
ATOM 880 O O . ASN A 1 119 ? -11.934 -4.420 -7.730 1.00 78.38 119 ASN A O 1
ATOM 884 N N . GLY A 1 120 ? -10.675 -3.536 -9.351 1.00 81.00 120 GLY A N 1
ATOM 885 C CA . GLY A 1 120 ? -11.108 -2.148 -9.126 1.00 81.00 120 GLY A CA 1
ATOM 886 C C . GLY A 1 120 ? -10.407 -1.417 -7.973 1.00 81.00 120 GLY A C 1
ATOM 887 O O . GLY A 1 120 ? -10.552 -0.203 -7.850 1.00 81.00 120 GLY A O 1
ATOM 888 N N . HIS A 1 121 ? -9.575 -2.100 -7.184 1.00 79.19 121 HIS A N 1
ATOM 889 C CA . HIS A 1 121 ? -8.824 -1.503 -6.082 1.00 79.19 121 HIS A CA 1
ATOM 890 C C . HIS A 1 121 ? -7.350 -1.315 -6.429 1.00 79.19 121 HIS A C 1
ATOM 892 O O . HIS A 1 121 ? -6.667 -2.234 -6.883 1.00 79.19 121 HIS A O 1
ATOM 898 N N . MET A 1 122 ? -6.842 -0.104 -6.203 1.00 85.75 122 MET A N 1
ATOM 899 C CA . MET A 1 122 ? -5.439 0.221 -6.440 1.00 85.75 122 MET A CA 1
ATOM 900 C C . MET A 1 122 ? -4.599 -0.114 -5.204 1.00 85.75 122 MET A C 1
ATOM 902 O O . MET A 1 122 ? -4.815 0.435 -4.125 1.00 85.75 122 MET A O 1
ATOM 906 N N . VAL A 1 123 ? -3.621 -0.999 -5.372 1.00 87.94 123 VAL A N 1
ATOM 907 C CA . VAL A 1 123 ? -2.668 -1.427 -4.344 1.00 87.94 123 VAL A CA 1
ATOM 908 C C . VAL A 1 123 ? -1.293 -0.862 -4.682 1.00 87.94 123 VAL A C 1
ATOM 910 O O . VAL A 1 123 ? -0.793 -1.056 -5.786 1.00 87.94 123 VAL A O 1
ATOM 913 N N . PHE A 1 124 ? -0.660 -0.178 -3.730 1.00 91.56 124 PHE A N 1
ATOM 914 C CA . PHE A 1 124 ? 0.703 0.334 -3.886 1.00 91.56 124 PHE A CA 1
ATOM 915 C C . PHE A 1 124 ? 1.691 -0.577 -3.165 1.00 91.56 124 PHE A C 1
ATOM 917 O O . PHE A 1 124 ? 1.689 -0.656 -1.938 1.00 91.56 124 PHE A O 1
ATOM 924 N N . ILE A 1 125 ? 2.549 -1.249 -3.928 1.00 92.38 125 ILE A N 1
ATOM 925 C CA . ILE A 1 125 ? 3.520 -2.207 -3.395 1.00 92.38 125 ILE A CA 1
ATOM 926 C C . ILE A 1 125 ? 4.887 -1.516 -3.317 1.00 92.38 125 ILE A C 1
ATOM 928 O O . ILE A 1 125 ? 5.416 -1.097 -4.353 1.00 92.38 125 ILE A O 1
ATOM 932 N N . PRO A 1 126 ? 5.475 -1.345 -2.120 1.00 92.62 126 PRO A N 1
ATOM 933 C CA . PRO A 1 126 ? 6.795 -0.748 -1.995 1.00 92.62 126 PRO A CA 1
ATOM 934 C C . PRO A 1 126 ? 7.866 -1.667 -2.594 1.00 92.62 126 PRO A C 1
ATOM 936 O O . PRO A 1 126 ? 7.800 -2.891 -2.480 1.00 92.62 126 PRO A O 1
ATOM 939 N N . ARG A 1 127 ? 8.877 -1.060 -3.216 1.00 92.25 127 ARG A N 1
ATOM 940 C CA . ARG A 1 127 ? 10.057 -1.778 -3.708 1.00 92.25 127 ARG A CA 1
ATOM 941 C C . ARG A 1 127 ? 11.073 -2.003 -2.590 1.00 92.25 127 ARG A C 1
ATOM 943 O O . ARG A 1 127 ? 11.031 -1.329 -1.561 1.00 92.25 127 ARG A O 1
ATOM 950 N N . ASP A 1 128 ? 11.942 -2.988 -2.793 1.00 91.44 128 ASP A N 1
ATOM 951 C CA . ASP A 1 128 ? 13.020 -3.427 -1.895 1.00 91.44 128 ASP A CA 1
ATOM 952 C C . ASP A 1 128 ? 12.571 -3.789 -0.473 1.00 91.44 128 ASP A C 1
ATOM 954 O O . ASP A 1 128 ? 13.370 -3.836 0.463 1.00 91.44 128 ASP A O 1
ATOM 958 N N . LYS A 1 129 ? 11.277 -4.064 -0.299 1.00 91.69 129 LYS A N 1
ATOM 959 C CA . LYS A 1 129 ? 10.675 -4.463 0.969 1.00 91.69 129 LYS A CA 1
ATOM 960 C C . LYS A 1 129 ? 9.818 -5.694 0.768 1.00 91.69 129 LYS A C 1
ATOM 962 O O . LYS A 1 129 ? 9.181 -5.861 -0.273 1.00 91.69 129 LYS A O 1
ATOM 967 N N . ASP A 1 130 ? 9.779 -6.523 1.799 1.00 93.00 130 ASP A N 1
ATOM 968 C CA . ASP A 1 130 ? 8.868 -7.655 1.835 1.00 93.00 130 ASP A CA 1
ATOM 969 C C . ASP A 1 130 ? 7.451 -7.130 2.024 1.00 93.00 130 ASP A C 1
ATOM 971 O O . ASP A 1 130 ? 7.152 -6.457 3.011 1.00 93.00 130 ASP A O 1
ATOM 975 N N . SER A 1 131 ? 6.591 -7.428 1.061 1.00 91.19 131 SER A N 1
ATOM 976 C CA . SER A 1 131 ? 5.204 -6.986 1.052 1.00 91.19 131 SER A CA 1
ATOM 977 C C . SER A 1 131 ? 4.291 -8.194 0.970 1.00 91.19 131 SER A C 1
ATOM 979 O O . SER A 1 131 ? 4.512 -9.096 0.162 1.00 91.19 131 SER A O 1
ATOM 981 N N . VAL A 1 132 ? 3.260 -8.205 1.808 1.00 92.00 132 VAL A N 1
ATOM 982 C CA . VAL A 1 132 ? 2.205 -9.214 1.755 1.00 92.00 132 VAL A CA 1
ATOM 983 C C . VAL A 1 132 ? 1.099 -8.683 0.858 1.00 92.00 132 VAL A C 1
ATOM 985 O O . VAL A 1 132 ? 0.474 -7.671 1.174 1.00 92.00 132 VAL A O 1
ATOM 988 N N . VAL A 1 133 ? 0.869 -9.355 -0.265 1.00 89.62 133 VAL A N 1
ATOM 989 C CA . VAL A 1 133 ? -0.097 -8.932 -1.284 1.00 89.62 133 VAL A CA 1
ATOM 990 C C . VAL A 1 133 ? -1.055 -10.072 -1.630 1.00 89.62 133 VAL A C 1
ATOM 992 O O . VAL A 1 133 ? -0.718 -11.239 -1.417 1.00 89.62 133 VAL A O 1
ATOM 995 N N . PRO A 1 134 ? -2.247 -9.776 -2.168 1.00 89.12 134 PRO A N 1
ATOM 996 C CA . PRO A 1 134 ? -3.110 -10.804 -2.742 1.00 89.12 134 PRO A CA 1
ATOM 997 C C . PRO A 1 134 ? -2.393 -11.561 -3.869 1.00 89.12 134 PRO A C 1
ATOM 999 O O . PRO A 1 134 ? -1.656 -10.950 -4.648 1.00 89.12 134 PRO A O 1
ATOM 1002 N N . LYS A 1 135 ? -2.618 -12.874 -4.003 1.00 88.00 135 LYS A N 1
ATOM 1003 C CA . LYS A 1 135 ? -2.001 -13.682 -5.070 1.00 88.00 135 LYS A CA 1
ATOM 1004 C C . LYS A 1 135 ? -2.290 -13.136 -6.471 1.00 88.00 135 LYS A C 1
ATOM 1006 O O . LYS A 1 135 ? -1.385 -13.089 -7.296 1.00 88.00 135 LYS A O 1
ATOM 1011 N N . CYS A 1 136 ? -3.498 -12.640 -6.712 1.00 88.44 136 CYS A N 1
ATOM 1012 C CA . CYS A 1 136 ? -3.871 -11.985 -7.965 1.00 88.44 136 CYS A CA 1
ATOM 1013 C C . CYS A 1 136 ? -3.012 -10.741 -8.277 1.00 88.44 136 CYS A C 1
ATOM 1015 O O . CYS A 1 136 ? -2.681 -10.496 -9.435 1.00 88.44 136 CYS A O 1
ATOM 1017 N N . ALA A 1 137 ? -2.560 -9.995 -7.260 1.00 89.94 137 ALA A N 1
ATOM 1018 C CA . ALA A 1 137 ? -1.624 -8.884 -7.449 1.00 89.94 137 ALA A CA 1
ATOM 1019 C C . ALA A 1 137 ? -0.235 -9.379 -7.888 1.00 89.94 137 ALA A C 1
ATOM 1021 O O . ALA A 1 137 ? 0.395 -8.781 -8.757 1.00 89.94 137 ALA A O 1
ATOM 1022 N N . TYR A 1 138 ? 0.237 -10.483 -7.304 1.00 90.94 138 TYR A N 1
ATOM 1023 C CA . TYR A 1 138 ? 1.485 -11.129 -7.711 1.00 90.94 138 TYR A CA 1
ATOM 1024 C C . TYR A 1 138 ? 1.402 -11.665 -9.147 1.00 90.94 138 TYR A C 1
ATOM 1026 O O . TYR A 1 138 ? 2.294 -11.395 -9.948 1.00 90.94 138 TYR A O 1
ATOM 1034 N N . GLU A 1 139 ? 0.309 -12.345 -9.496 1.00 90.19 139 GLU A N 1
ATOM 1035 C CA . GLU A 1 139 ? 0.062 -12.852 -10.850 1.00 90.19 139 GLU A CA 1
ATOM 1036 C C . GLU A 1 139 ? 0.005 -11.717 -11.886 1.00 90.19 139 GLU A C 1
ATOM 1038 O O . GLU A 1 139 ? 0.587 -11.827 -12.965 1.00 90.19 139 GLU A O 1
ATOM 1043 N N . ALA A 1 140 ? -0.618 -10.585 -11.550 1.00 90.75 140 ALA A N 1
ATOM 1044 C CA . ALA A 1 140 ? -0.620 -9.403 -12.410 1.00 90.75 140 ALA A CA 1
ATOM 1045 C C . ALA A 1 140 ? 0.796 -8.852 -12.649 1.00 90.75 140 ALA A C 1
ATOM 1047 O O . ALA A 1 140 ? 1.120 -8.436 -13.760 1.00 90.75 140 ALA A O 1
ATOM 1048 N N . LEU A 1 141 ? 1.656 -8.864 -11.627 1.00 91.19 141 LEU A N 1
ATOM 1049 C CA . LEU A 1 141 ? 3.023 -8.358 -11.743 1.00 91.19 141 LEU A CA 1
ATOM 1050 C C . LEU A 1 141 ? 3.940 -9.266 -12.568 1.00 91.19 141 LEU A C 1
ATOM 1052 O O . LEU A 1 141 ? 4.736 -8.746 -13.346 1.00 91.19 141 LEU A O 1
ATOM 1056 N N . ILE A 1 142 ? 3.852 -10.591 -12.410 1.00 92.81 142 ILE A N 1
ATOM 1057 C CA . ILE A 1 142 ? 4.694 -11.529 -13.178 1.00 92.81 142 ILE A CA 1
ATOM 1058 C C . ILE A 1 142 ? 4.310 -11.562 -14.660 1.00 92.81 142 ILE A C 1
ATOM 1060 O O . ILE A 1 142 ? 5.172 -11.769 -15.509 1.00 92.81 142 ILE A O 1
ATOM 1064 N N . ASN A 1 143 ? 3.033 -11.318 -14.965 1.00 91.81 143 ASN A N 1
ATOM 1065 C CA . ASN A 1 143 ? 2.516 -11.274 -16.330 1.00 91.81 143 ASN A CA 1
ATOM 1066 C C . ASN A 1 143 ? 2.673 -9.889 -16.976 1.00 91.81 143 ASN A C 1
ATOM 1068 O O . ASN A 1 143 ? 2.395 -9.729 -18.162 1.00 91.81 143 ASN A O 1
ATOM 1072 N N . ALA A 1 144 ? 3.110 -8.874 -16.224 1.00 90.62 144 ALA A N 1
ATOM 1073 C CA . ALA A 1 144 ? 3.373 -7.555 -16.774 1.00 90.62 144 ALA A CA 1
ATOM 1074 C C . ALA A 1 144 ? 4.671 -7.581 -17.595 1.00 90.62 144 ALA A C 1
ATOM 1076 O O . ALA A 1 144 ? 5.770 -7.542 -17.038 1.00 90.62 144 ALA A O 1
ATOM 1077 N N . THR A 1 145 ? 4.548 -7.602 -18.920 1.00 92.62 145 THR A N 1
ATOM 1078 C CA . THR A 1 145 ? 5.671 -7.523 -19.864 1.00 92.62 145 THR A CA 1
ATOM 1079 C C . THR A 1 145 ? 5.692 -6.182 -20.598 1.00 92.62 145 THR A C 1
ATOM 1081 O O . THR A 1 145 ? 4.716 -5.426 -20.613 1.00 92.62 145 THR A O 1
ATOM 1084 N N . TYR A 1 146 ? 6.843 -5.836 -21.169 1.00 89.31 146 TYR A N 1
ATOM 1085 C CA . TYR A 1 146 ? 6.972 -4.764 -22.150 1.00 89.31 146 TYR A CA 1
ATOM 1086 C C . TYR A 1 146 ? 7.799 -5.256 -23.336 1.00 89.31 146 TYR A C 1
ATOM 1088 O O . TYR A 1 146 ? 8.665 -6.121 -23.193 1.00 89.31 146 TYR A O 1
ATOM 1096 N N . THR A 1 147 ? 7.506 -4.717 -24.515 1.00 90.94 147 THR A N 1
ATOM 1097 C CA . THR A 1 147 ? 8.201 -5.095 -25.744 1.00 90.94 147 THR A CA 1
ATOM 1098 C C . THR A 1 147 ? 9.487 -4.292 -25.882 1.00 90.94 147 THR A C 1
ATOM 1100 O O . THR A 1 147 ? 9.453 -3.059 -25.896 1.00 90.94 147 THR A O 1
ATOM 1103 N N . THR A 1 148 ? 10.615 -4.981 -26.016 1.00 86.94 148 THR A N 1
ATOM 1104 C CA . THR A 1 148 ? 11.905 -4.386 -26.364 1.00 86.94 148 THR A CA 1
ATOM 1105 C C . THR A 1 148 ? 12.296 -4.754 -27.785 1.00 86.94 148 THR A C 1
ATOM 1107 O O . THR A 1 148 ? 11.962 -5.824 -28.293 1.00 86.94 148 THR A O 1
ATOM 1110 N N . TRP A 1 149 ? 13.017 -3.838 -28.426 1.00 87.12 149 TRP A N 1
ATOM 1111 C CA . TRP A 1 149 ? 13.637 -4.049 -29.726 1.00 87.12 149 TRP A CA 1
ATOM 1112 C C . TRP A 1 149 ? 15.143 -4.045 -29.497 1.00 87.12 149 TRP A C 1
ATOM 1114 O O . TRP A 1 149 ? 15.734 -2.987 -29.282 1.00 87.12 149 TRP A O 1
ATOM 1124 N N . GLU A 1 150 ? 15.754 -5.225 -29.455 1.00 81.44 150 GLU A N 1
ATOM 1125 C CA . GLU A 1 150 ? 17.210 -5.334 -29.394 1.00 81.44 150 GLU A CA 1
ATOM 1126 C C . GLU A 1 150 ? 17.774 -5.211 -30.807 1.00 81.44 150 GLU A C 1
ATOM 1128 O O . GLU A 1 150 ? 17.262 -5.806 -31.754 1.00 81.44 150 GLU A O 1
ATOM 1133 N N . THR A 1 151 ? 18.819 -4.411 -30.970 1.00 83.25 151 THR A N 1
ATOM 1134 C CA . THR A 1 151 ? 19.524 -4.309 -32.245 1.00 83.25 151 THR A CA 1
ATOM 1135 C C . THR A 1 151 ? 20.457 -5.507 -32.387 1.00 83.25 151 THR A C 1
ATOM 1137 O O . THR A 1 151 ? 21.207 -5.817 -31.460 1.00 83.25 151 THR A O 1
ATOM 1140 N N . ASP A 1 152 ? 20.434 -6.182 -33.535 1.00 81.19 152 ASP A N 1
ATOM 1141 C CA . ASP A 1 152 ? 21.375 -7.267 -33.799 1.00 81.19 152 ASP A CA 1
ATOM 1142 C C . ASP A 1 152 ? 22.827 -6.745 -33.870 1.00 81.19 152 ASP A C 1
ATOM 1144 O O . ASP A 1 152 ? 23.090 -5.541 -33.961 1.00 81.19 152 ASP A O 1
ATOM 1148 N N . ALA A 1 153 ? 23.804 -7.658 -33.872 1.00 79.00 153 ALA A N 1
ATOM 1149 C CA . ALA A 1 153 ? 25.223 -7.301 -33.993 1.00 79.00 153 ALA A CA 1
ATOM 1150 C C . ALA A 1 153 ? 25.569 -6.552 -35.302 1.00 79.00 153 ALA A C 1
ATOM 1152 O O . ALA A 1 153 ? 26.669 -6.020 -35.436 1.00 79.00 153 ALA A O 1
ATOM 1153 N N . SER A 1 154 ? 24.643 -6.513 -36.265 1.00 81.56 154 SER A N 1
ATOM 1154 C CA . SER A 1 154 ? 24.768 -5.825 -37.553 1.00 81.56 154 SER A CA 1
ATOM 1155 C C . SER A 1 154 ? 24.066 -4.459 -37.572 1.00 81.56 154 SER A C 1
ATOM 1157 O O . SER A 1 154 ? 24.031 -3.813 -38.621 1.00 81.56 154 SER A O 1
ATOM 1159 N N . GLY A 1 155 ? 23.505 -4.003 -36.447 1.00 80.94 155 GLY A N 1
ATOM 1160 C CA . GLY A 1 155 ? 22.809 -2.721 -36.342 1.00 80.94 155 GLY A CA 1
ATOM 1161 C C . GLY A 1 155 ? 21.388 -2.716 -36.920 1.00 80.94 155 GLY A C 1
ATOM 1162 O O . GLY A 1 155 ? 20.802 -1.643 -37.066 1.00 80.94 155 GLY A O 1
ATOM 1163 N N . ARG A 1 156 ? 20.817 -3.876 -37.264 1.00 82.75 156 ARG A N 1
ATOM 1164 C CA . ARG A 1 156 ? 19.430 -3.995 -37.730 1.00 82.75 156 ARG A CA 1
ATOM 1165 C C . ARG A 1 156 ? 18.491 -4.150 -36.534 1.00 82.75 156 ARG A C 1
ATOM 1167 O O . ARG A 1 156 ? 18.865 -4.798 -35.555 1.00 82.75 156 ARG A O 1
ATOM 1174 N N . PRO A 1 157 ? 17.273 -3.587 -36.597 1.00 79.06 157 PRO A N 1
ATOM 1175 C CA . PRO A 1 157 ? 16.272 -3.841 -35.572 1.00 79.06 157 PRO A CA 1
ATOM 1176 C C . PRO A 1 157 ? 15.981 -5.345 -35.537 1.00 79.06 157 PRO A C 1
ATOM 1178 O O . PRO A 1 157 ? 15.572 -5.920 -36.548 1.00 79.06 157 PRO A O 1
ATOM 1181 N N . GLY A 1 158 ? 16.263 -5.976 -34.400 1.00 81.56 158 GLY A N 1
ATOM 1182 C CA . GLY A 1 158 ? 15.955 -7.377 -34.159 1.00 81.56 158 GLY A CA 1
ATOM 1183 C C . GLY A 1 158 ? 14.459 -7.599 -33.961 1.00 81.56 158 GLY A C 1
ATOM 1184 O O . GLY A 1 158 ? 13.652 -6.666 -33.996 1.00 81.56 158 GLY A O 1
ATOM 1185 N N . GLU A 1 159 ? 14.084 -8.859 -33.768 1.00 86.50 159 GLU A N 1
ATOM 1186 C CA . GLU A 1 159 ? 12.695 -9.220 -33.504 1.00 86.50 159 GLU A CA 1
ATOM 1187 C C . GLU A 1 159 ? 12.230 -8.670 -32.144 1.00 86.50 159 GLU A C 1
ATOM 1189 O O . GLU A 1 159 ? 13.020 -8.610 -31.195 1.00 86.50 159 GLU A O 1
ATOM 1194 N N . PRO A 1 160 ? 10.955 -8.253 -32.033 1.00 89.31 160 PRO A N 1
ATOM 1195 C CA . PRO A 1 160 ? 10.412 -7.767 -30.777 1.00 89.31 160 PRO A CA 1
ATOM 1196 C C . PRO A 1 160 ? 10.433 -8.889 -29.739 1.00 89.31 160 PRO A C 1
ATOM 1198 O O . PRO A 1 160 ? 9.919 -9.984 -29.973 1.00 89.31 160 PRO A O 1
ATOM 1201 N N . ARG A 1 161 ? 10.994 -8.600 -28.567 1.00 88.56 161 ARG A N 1
ATOM 1202 C CA . ARG A 1 161 ? 11.025 -9.519 -27.432 1.00 88.56 161 ARG A CA 1
ATOM 1203 C C . ARG A 1 161 ? 10.151 -8.983 -26.313 1.00 88.56 161 ARG A C 1
ATOM 1205 O O . ARG A 1 161 ? 10.210 -7.804 -25.978 1.00 88.56 161 ARG A O 1
ATOM 1212 N N . GLU A 1 162 ? 9.379 -9.863 -25.689 1.00 90.31 162 GLU A N 1
ATOM 1213 C CA . GLU A 1 162 ? 8.711 -9.538 -24.433 1.00 90.31 162 GLU A CA 1
ATOM 1214 C C . GLU A 1 162 ? 9.658 -9.756 -23.254 1.00 90.31 162 GLU A C 1
ATOM 1216 O O . GLU A 1 162 ? 10.231 -10.836 -23.072 1.00 90.31 162 GLU A O 1
ATOM 1221 N N . VAL A 1 163 ? 9.835 -8.709 -22.454 1.00 89.25 163 VAL A N 1
ATOM 1222 C CA . VAL A 1 163 ? 10.669 -8.725 -21.253 1.00 89.25 163 VAL A CA 1
ATOM 1223 C C . VAL A 1 163 ? 9.784 -8.424 -20.042 1.00 89.25 163 VAL A C 1
ATOM 1225 O O . VAL A 1 163 ? 8.933 -7.532 -20.120 1.00 89.25 163 VAL A O 1
ATOM 1228 N N . PRO A 1 164 ? 9.952 -9.135 -18.910 1.00 89.56 164 PRO A N 1
ATOM 1229 C CA . PRO A 1 164 ? 9.243 -8.812 -17.679 1.00 89.56 164 PRO A CA 1
ATOM 1230 C C . PRO A 1 164 ? 9.498 -7.365 -17.256 1.00 89.56 164 PRO A C 1
ATOM 1232 O O . PRO A 1 164 ? 10.638 -6.903 -17.201 1.00 89.56 164 PRO A O 1
ATOM 1235 N N . ARG A 1 165 ? 8.425 -6.643 -16.937 1.00 89.12 165 ARG A N 1
ATOM 1236 C CA . ARG A 1 165 ? 8.483 -5.236 -16.528 1.00 89.12 165 ARG A CA 1
ATOM 1237 C C . ARG A 1 165 ? 8.974 -5.062 -15.095 1.00 89.12 165 ARG A C 1
ATOM 1239 O O . ARG A 1 165 ? 9.558 -4.033 -14.763 1.00 89.12 165 ARG A O 1
ATOM 1246 N N . TYR A 1 166 ? 8.719 -6.049 -14.243 1.00 90.38 166 TYR A N 1
ATOM 1247 C CA . TYR A 1 166 ? 9.095 -6.027 -12.836 1.00 90.38 166 TYR A CA 1
ATOM 1248 C C . TYR A 1 166 ? 9.898 -7.274 -12.491 1.00 90.38 166 TYR A C 1
ATOM 1250 O O . TYR A 1 166 ? 9.531 -8.386 -12.861 1.00 90.38 166 TYR A O 1
ATOM 1258 N N . ASN A 1 167 ? 10.977 -7.087 -11.734 1.00 89.81 167 ASN A N 1
ATOM 1259 C CA . ASN A 1 167 ? 11.724 -8.193 -11.155 1.00 89.81 167 ASN A CA 1
ATOM 1260 C C . ASN A 1 167 ? 11.114 -8.536 -9.789 1.00 89.81 167 ASN A C 1
ATOM 1262 O O . ASN A 1 167 ? 11.368 -7.842 -8.799 1.00 89.81 167 ASN A O 1
ATOM 1266 N N . VAL A 1 168 ? 10.240 -9.543 -9.772 1.00 92.50 168 VAL A N 1
ATOM 1267 C CA . VAL A 1 168 ? 9.464 -9.946 -8.593 1.00 92.50 168 VAL A CA 1
ATOM 1268 C C . VAL A 1 168 ? 9.957 -11.288 -8.075 1.00 92.50 168 VAL A C 1
ATOM 1270 O O . VAL A 1 168 ? 9.945 -12.284 -8.795 1.00 92.50 168 VAL A O 1
ATOM 1273 N N . THR A 1 169 ? 10.312 -11.330 -6.795 1.00 93.69 169 THR A N 1
ATOM 1274 C CA . THR A 1 169 ? 10.696 -12.552 -6.089 1.00 93.69 169 THR A CA 1
ATOM 1275 C C . THR A 1 169 ? 9.552 -13.011 -5.194 1.00 93.69 169 THR A C 1
ATOM 1277 O O . THR A 1 169 ? 9.063 -12.246 -4.360 1.00 93.69 169 THR A O 1
ATOM 1280 N N . PHE A 1 170 ? 9.147 -14.271 -5.347 1.00 92.38 170 PHE A N 1
ATOM 1281 C CA . PHE A 1 170 ? 8.215 -14.938 -4.441 1.00 92.38 170 PHE A CA 1
ATOM 1282 C C . PHE A 1 170 ? 8.966 -15.449 -3.207 1.00 92.38 170 PHE A C 1
ATOM 1284 O O . PHE A 1 170 ? 9.977 -16.136 -3.343 1.00 92.38 170 PHE A O 1
ATOM 1291 N N . LEU A 1 171 ? 8.487 -15.096 -2.014 1.00 91.25 171 LEU A N 1
ATOM 1292 C CA . LEU A 1 171 ? 9.114 -15.454 -0.737 1.00 91.25 171 LEU A CA 1
ATOM 1293 C C . LEU A 1 171 ? 8.332 -16.519 0.046 1.00 91.25 171 LEU A C 1
ATOM 1295 O O . LEU A 1 171 ? 8.852 -17.015 1.040 1.00 91.25 171 LEU A O 1
ATOM 1299 N N . GLY A 1 172 ? 7.115 -16.871 -0.382 1.00 88.62 172 GLY A N 1
ATOM 1300 C CA . GLY A 1 172 ? 6.266 -17.869 0.275 1.00 88.62 172 GLY A CA 1
ATOM 1301 C C . GLY A 1 172 ? 4.811 -17.423 0.425 1.00 88.62 172 GLY A C 1
ATOM 1302 O O . GLY A 1 172 ? 4.469 -16.259 0.182 1.00 88.62 172 GLY A O 1
ATOM 1303 N N . ASP A 1 173 ? 3.956 -18.352 0.846 1.00 86.81 173 ASP A N 1
ATOM 1304 C CA . ASP A 1 173 ? 2.584 -18.041 1.242 1.00 86.81 173 ASP A CA 1
ATOM 1305 C C . ASP A 1 173 ? 2.599 -17.287 2.580 1.00 86.81 173 ASP A C 1
ATOM 1307 O O . ASP A 1 173 ? 3.365 -17.592 3.492 1.00 86.81 173 ASP A O 1
ATOM 1311 N N . ALA A 1 174 ? 1.746 -16.270 2.717 1.00 77.62 174 ALA A N 1
ATOM 1312 C CA . ALA A 1 174 ? 1.701 -15.442 3.923 1.00 77.62 174 ALA A CA 1
ATOM 1313 C C . ALA A 1 174 ? 1.141 -16.186 5.150 1.00 77.62 174 ALA A C 1
ATOM 1315 O O . ALA A 1 174 ? 1.232 -15.670 6.257 1.00 77.62 174 ALA A O 1
ATOM 1316 N N . ALA A 1 175 ? 0.554 -17.371 4.946 1.00 65.81 175 ALA A N 1
ATOM 1317 C CA . ALA A 1 175 ? 0.060 -18.239 6.011 1.00 65.81 175 ALA A CA 1
ATOM 1318 C C . ALA A 1 175 ? 1.169 -19.077 6.679 1.00 65.81 175 ALA A C 1
ATOM 1320 O O . ALA A 1 175 ? 0.942 -19.602 7.764 1.00 65.81 175 ALA A O 1
ATOM 1321 N N . ASP A 1 176 ? 2.354 -19.174 6.062 1.00 55.50 176 ASP A N 1
ATOM 1322 C CA . ASP A 1 176 ? 3.440 -20.066 6.496 1.00 55.50 176 ASP A CA 1
ATOM 1323 C C . ASP A 1 176 ? 4.552 -19.346 7.294 1.00 55.50 176 ASP A C 1
ATOM 1325 O O . ASP A 1 176 ? 5.632 -19.901 7.494 1.00 55.50 176 ASP A O 1
ATOM 1329 N N . GLY A 1 177 ? 4.325 -18.105 7.744 1.00 47.59 177 GLY A N 1
ATOM 1330 C CA . GLY A 1 177 ? 5.317 -17.295 8.463 1.00 47.59 177 GLY A CA 1
ATOM 1331 C C . GLY A 1 177 ? 4.838 -16.841 9.842 1.00 47.59 177 GLY A C 1
ATOM 1332 O O . GLY A 1 177 ? 3.813 -16.171 9.925 1.00 47.59 177 GLY A O 1
ATOM 1333 N N . GLU A 1 178 ? 5.614 -17.221 10.863 1.00 38.38 178 GLU A N 1
ATOM 1334 C CA . GLU A 1 178 ? 5.556 -16.870 12.299 1.00 38.38 178 GLU A CA 1
ATOM 1335 C C . GLU A 1 178 ? 5.109 -15.443 12.661 1.00 38.38 178 GLU A C 1
ATOM 1337 O O . GLU A 1 178 ? 5.520 -14.474 11.976 1.00 38.38 178 GLU A O 1
#

pLDDT: mean 75.35, std 14.23, range [38.38, 94.12]

Sequence (178 aa):
MATTPNDKPAAIEAAKAATEAAEAAKTDERIAMLEKKLQEANAGLDAMGDLQRQFQELQEKIKDMQSISAGSDIAAAVAEDLKAEAEVMAHVINDKRVKIRIASGEGEAEKKPVPVLVNGHMVFIPRDKDSVVPKCAYEALINATYTTWETDASGRPGEPREVPRYNVTFLGDAADGE

Radius of gyration: 36.77 Å; chains: 1; bounding box: 75×74×102 Å

Foldseek 3Di:
DDDDPPCVVVVVVVVVVVVVVVVVVVVVVVVVVVVVVVVVVVVVVVVVVVVVVVVVVVVVVVVVVVVVLVPDPVVVVVVVVVVVVVVVVVCQVPAFKFWKAWAADPDPVSQFFDWFQDPNDTDTHGHPDTDTHGVVSVVRQQPAWDWDFDQPPVRHTDDIDTDRPIDMDTDGTPVPDD

Secondary structure (DSSP, 8-state):
-PPPGGGHHHHHHHHHHHHHHHHHHHHHHHHHHHHHHHHHHHHHHHHHHHHHHHHHHHHHHHHHHHHHHTT-THHHHHHHHHHHHHHHHHHHHHSPEEEEEE---SSGGGGSPEEEEETTEEEEEPTTSEEEEEHHHHHHHHT-EEEEEEEPTTS-EEEEEEEESS-EEEEEETTS--